Protein AF-A0A967H143-F1 (afdb_monomer)

pLDDT: mean 95.24, std 3.65, range [70.44, 98.44]

Mean predicted aligned error: 2.83 Å

Nearest PDB structures (foldseek):
  4lut-assembly1_B  TM=5.584E-01  e=1.381E+00  Clostridioides difficile 630
  4beq-assembly1_A-2  TM=5.968E-01  e=1.934E+00  Vibrio cholerae
  4lus-assembly1_A  TM=5.276E-01  e=1.808E+00  Clostridioides difficile 630
  4lus-assembly2_D  TM=4.463E-01  e=1.207E+00  Clostridioides difficile 630
  6ix3-assembly1_A  TM=3.107E-01  e=2.898E+00  Aspergillus flavus NRRL3357

Radius of gyration: 14.69 Å; Cα contacts (8 Å, |Δi|>4): 117; chains: 1; bounding box: 36×27×41 Å

Foldseek 3Di:
DDADEEEPVVPVVDDLVRVLVVCVVVPHQAYEQAALVSQVVSVVSNHHHPYHHFDDDPVPARDPVHYPVDPVCVVVVCVRCVVRVVSND

Sequence (89 aa):
MVRQSVSRWCFDAYPLETLCEKAVGIGLAGIDLLHPVEAATVRSFGLACPVTAAPEHESGLGCIERAFNRREHHDTLEEIYRVLIPAAA

Solvent-accessible surface area (backbone atoms only — not comparable to full-atom values): 5342 Å² total; per-residue (Å²): 135,83,78,46,63,46,57,42,74,87,46,67,94,47,58,70,68,64,47,49,57,52,36,54,76,74,63,42,43,26,46,22,50,33,50,58,72,53,41,55,56,41,44,77,74,74,28,41,56,90,43,64,40,68,59,89,48,96,85,64,48,46,40,95,93,38,39,80,93,38,75,95,40,40,69,66,50,48,60,52,44,68,55,47,57,69,59,68,110

Secondary structure (DSSP, 8-state):
----EEEGGGGTTS-HHHHHHHHHHTT--EEESB-HHHHHHHHHTT-B-SSBPPP--TT--SSTTSSTTSGGGHHHHHHHHHHHHHHT-

Structure (mmCIF, N/CA/C/O backbone):
data_AF-A0A967H143-F1
#
_entry.id   AF-A0A967H143-F1
#
loop_
_atom_site.group_PDB
_atom_site.id
_atom_site.type_symbol
_atom_site.label_atom_id
_atom_site.label_alt_id
_atom_site.label_comp_id
_atom_site.label_asym_id
_atom_site.label_entity_id
_atom_site.label_seq_id
_atom_site.pdbx_PDB_ins_code
_atom_site.Cartn_x
_atom_site.Cartn_y
_atom_site.Cartn_z
_atom_site.occupancy
_atom_site.B_iso_or_equiv
_atom_site.auth_seq_id
_atom_site.auth_comp_id
_atom_site.auth_asym_id
_atom_site.auth_atom_id
_atom_site.pdbx_PDB_model_num
ATOM 1 N N . MET A 1 1 ? -22.480 -6.683 8.689 1.00 70.44 1 MET A N 1
ATOM 2 C CA . MET A 1 1 ? -21.486 -5.749 9.262 1.00 70.44 1 MET A CA 1
ATOM 3 C C . MET A 1 1 ? -20.605 -5.253 8.129 1.00 70.44 1 MET A C 1
ATOM 5 O O . MET A 1 1 ? -20.201 -6.077 7.318 1.00 70.44 1 MET A O 1
ATOM 9 N N . VAL A 1 2 ? -20.377 -3.944 8.015 1.00 88.38 2 VAL A N 1
ATOM 10 C CA . VAL A 1 2 ? -19.557 -3.369 6.934 1.00 88.38 2 VAL A CA 1
ATOM 11 C C . VAL A 1 2 ? -18.084 -3.429 7.350 1.00 88.38 2 VAL A C 1
ATOM 13 O O . VAL A 1 2 ? -17.763 -3.073 8.478 1.00 88.38 2 VAL A O 1
ATOM 16 N N . ARG A 1 3 ? -17.195 -3.902 6.467 1.00 93.81 3 ARG A N 1
ATOM 17 C CA . ARG A 1 3 ? -15.737 -3.927 6.686 1.00 93.81 3 ARG A CA 1
ATOM 18 C C . ARG A 1 3 ? -15.100 -2.834 5.833 1.00 93.81 3 ARG A C 1
ATOM 20 O O . ARG A 1 3 ? -14.695 -3.106 4.710 1.00 93.81 3 ARG A O 1
ATOM 27 N N . GLN A 1 4 ? -15.110 -1.598 6.326 1.00 96.06 4 GLN A N 1
ATOM 28 C CA . GLN A 1 4 ? -14.542 -0.466 5.588 1.00 96.06 4 GLN A CA 1
ATOM 29 C C . GLN A 1 4 ? -13.039 -0.334 5.825 1.00 96.06 4 GLN A C 1
ATOM 31 O O . GLN A 1 4 ? -12.554 -0.589 6.928 1.00 96.06 4 GLN A O 1
ATOM 36 N N . SER A 1 5 ? -12.334 0.105 4.792 1.00 97.31 5 SER A N 1
ATOM 37 C CA . SER A 1 5 ? -10.936 0.518 4.826 1.00 97.31 5 SER A CA 1
ATOM 38 C C . SER A 1 5 ? -10.786 1.924 4.242 1.00 97.31 5 SER A C 1
ATOM 40 O O . SER A 1 5 ? -11.717 2.460 3.636 1.00 97.31 5 SER A O 1
ATOM 42 N N . VAL A 1 6 ? -9.623 2.536 4.464 1.00 97.25 6 VAL A N 1
ATOM 43 C CA . VAL A 1 6 ? -9.259 3.848 3.910 1.00 97.25 6 VAL A CA 1
ATOM 44 C C . VAL A 1 6 ? -7.907 3.785 3.209 1.00 97.25 6 VAL A C 1
ATOM 46 O O . VAL A 1 6 ? -7.041 3.010 3.599 1.00 97.25 6 VAL A O 1
ATOM 49 N N . SER A 1 7 ? -7.695 4.623 2.199 1.00 97.00 7 SER A N 1
ATOM 50 C CA . SER A 1 7 ? -6.430 4.675 1.459 1.00 97.00 7 SER A CA 1
ATOM 51 C C . SER A 1 7 ? -5.355 5.476 2.201 1.00 97.00 7 SER A C 1
ATOM 53 O O . SER A 1 7 ? -5.588 6.629 2.568 1.00 97.00 7 SER A O 1
ATOM 55 N N . ARG A 1 8 ? -4.149 4.904 2.347 1.00 96.19 8 ARG A N 1
ATOM 56 C CA . ARG A 1 8 ? -2.978 5.529 2.995 1.00 96.19 8 ARG A CA 1
ATOM 57 C C . ARG A 1 8 ? -2.647 6.917 2.447 1.00 96.19 8 ARG A C 1
ATOM 59 O O . ARG A 1 8 ? -2.359 7.814 3.239 1.00 96.19 8 ARG A O 1
ATOM 66 N N . TRP A 1 9 ? -2.716 7.079 1.122 1.00 93.25 9 TRP A N 1
ATOM 67 C CA . TRP A 1 9 ? -2.498 8.341 0.397 1.00 93.25 9 TRP A CA 1
ATOM 68 C C . TRP A 1 9 ? -3.259 9.499 1.036 1.00 93.25 9 TRP A C 1
ATOM 70 O O . TRP A 1 9 ? -2.712 10.583 1.193 1.00 93.25 9 TRP A O 1
ATOM 80 N N . CYS A 1 10 ? -4.541 9.307 1.378 1.00 96.38 10 CYS A N 1
ATOM 81 C CA . CYS A 1 10 ? -5.427 10.404 1.798 1.00 96.38 10 CYS A CA 1
ATOM 82 C C . CYS A 1 10 ? -5.042 11.002 3.157 1.00 96.38 10 CYS A C 1
ATOM 84 O O . CYS A 1 10 ? -5.612 12.010 3.569 1.00 96.38 10 CYS A O 1
ATOM 86 N N . PHE A 1 11 ? -4.099 10.363 3.846 1.00 96.00 11 PHE A N 1
ATOM 87 C CA . PHE A 1 11 ? -3.664 10.675 5.196 1.00 96.00 11 PHE A CA 1
ATOM 88 C C . PHE A 1 11 ? -2.131 10.691 5.289 1.00 96.00 11 PHE A C 1
ATOM 90 O O . PHE A 1 11 ? -1.582 10.391 6.348 1.00 96.00 11 PHE A O 1
A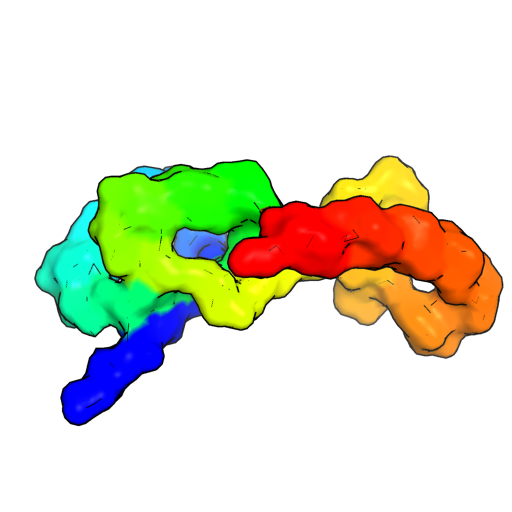TOM 97 N N . ASP A 1 12 ? -1.422 10.989 4.195 1.00 91.00 12 ASP A N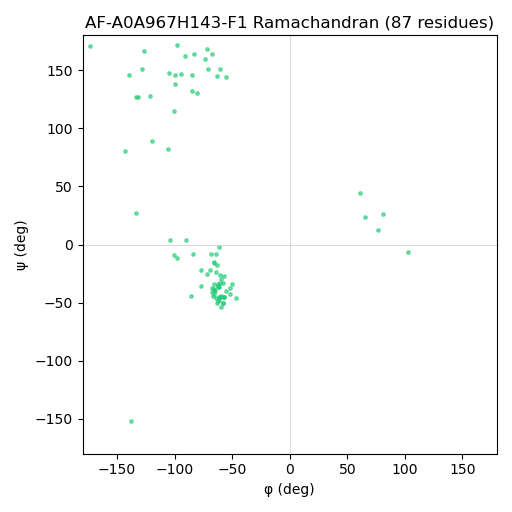 1
ATOM 98 C CA . ASP A 1 12 ? 0.050 11.082 4.125 1.00 91.00 12 ASP A CA 1
ATOM 99 C C . ASP A 1 12 ? 0.662 11.967 5.226 1.00 91.00 12 ASP A C 1
ATOM 101 O O . ASP A 1 12 ? 1.693 11.608 5.792 1.00 91.00 12 ASP A O 1
ATOM 105 N N . ALA A 1 13 ? -0.046 13.025 5.626 1.00 94.12 13 ALA A N 1
ATOM 106 C CA . ALA A 1 13 ? 0.310 13.924 6.722 1.00 94.12 13 ALA A CA 1
ATOM 107 C C . ALA A 1 13 ? 0.363 13.267 8.118 1.00 94.12 13 ALA A C 1
ATOM 109 O O . ALA A 1 13 ? 0.940 13.843 9.042 1.00 94.12 13 ALA A O 1
ATOM 110 N N . TYR A 1 14 ? -0.242 12.091 8.304 1.00 94.38 14 TYR A N 1
ATOM 111 C CA . TYR A 1 14 ? -0.215 11.357 9.569 1.00 94.38 14 TYR A CA 1
ATOM 112 C C . TYR A 1 14 ? 0.830 10.231 9.533 1.00 94.38 14 TYR A C 1
ATOM 114 O O . TYR A 1 14 ? 0.890 9.485 8.548 1.00 94.38 14 TYR A O 1
ATOM 122 N N . PRO A 1 15 ? 1.607 10.035 10.619 1.00 96.81 15 PRO A N 1
ATOM 123 C CA . PRO A 1 15 ? 2.364 8.803 10.819 1.00 96.81 15 PRO A CA 1
ATOM 124 C C . PRO A 1 15 ? 1.441 7.581 10.753 1.00 96.81 15 PRO A C 1
ATOM 126 O O . PRO A 1 15 ? 0.301 7.640 11.224 1.00 96.81 15 PRO A O 1
ATOM 129 N N . LEU A 1 16 ? 1.933 6.465 10.203 1.00 96.69 16 LEU A N 1
ATOM 130 C CA . LEU A 1 16 ? 1.122 5.260 9.992 1.00 96.69 16 LEU A CA 1
ATOM 131 C C . LEU A 1 16 ? 0.497 4.750 11.298 1.00 96.69 16 LEU A C 1
ATOM 133 O O . LEU A 1 16 ? -0.696 4.483 11.333 1.00 96.69 16 LEU A O 1
ATOM 137 N N . GLU A 1 17 ? 1.267 4.689 12.382 1.00 96.62 17 GLU A N 1
ATOM 138 C CA . GLU A 1 17 ? 0.785 4.238 13.696 1.00 96.62 17 GLU A CA 1
ATOM 139 C C . GLU A 1 17 ? -0.359 5.115 14.221 1.00 96.62 17 GLU A C 1
ATOM 141 O O . GLU A 1 17 ? -1.401 4.608 14.629 1.00 96.62 17 GLU A O 1
ATOM 146 N N . THR A 1 18 ? -0.223 6.440 14.112 1.00 97.62 18 THR A N 1
ATOM 147 C CA . THR A 1 18 ? -1.287 7.384 14.482 1.00 97.62 18 THR A CA 1
ATOM 148 C C . THR A 1 18 ? -2.547 7.181 13.637 1.00 97.62 18 THR A C 1
ATOM 150 O O . THR A 1 18 ? -3.664 7.324 14.140 1.00 97.62 18 THR A O 1
ATOM 153 N N . LEU A 1 19 ? -2.396 6.850 12.351 1.00 97.75 19 LEU A N 1
ATOM 154 C CA . LEU A 1 19 ? -3.528 6.515 11.491 1.00 97.75 19 LEU A CA 1
ATOM 155 C C . LEU A 1 19 ? -4.182 5.193 11.919 1.00 97.75 19 LEU A C 1
ATOM 157 O O . LEU A 1 19 ? -5.410 5.134 11.974 1.00 97.75 19 LEU A O 1
ATOM 161 N N . CYS A 1 20 ? -3.398 4.172 12.280 1.00 97.75 20 CYS A N 1
ATOM 162 C CA . CYS A 1 20 ? -3.902 2.899 12.799 1.00 97.75 20 CYS A CA 1
ATOM 163 C C . CYS A 1 20 ? -4.749 3.094 14.059 1.00 97.75 20 CYS A C 1
ATOM 165 O O . CYS A 1 20 ? -5.879 2.614 14.125 1.00 97.75 20 CYS A O 1
ATOM 167 N N . GLU A 1 21 ? -4.233 3.836 15.041 1.00 97.88 21 GLU A N 1
ATOM 168 C CA . GLU A 1 21 ? -4.938 4.124 16.295 1.00 97.88 21 GLU A CA 1
ATOM 169 C C . GLU A 1 21 ? -6.290 4.801 16.039 1.00 97.88 21 GLU A C 1
ATOM 171 O O . GLU A 1 21 ? -7.319 4.402 16.591 1.00 97.88 21 GLU A O 1
ATOM 176 N N . LYS A 1 22 ? -6.309 5.801 15.149 1.00 97.50 22 LYS A N 1
ATOM 177 C CA . LYS A 1 22 ? -7.540 6.501 14.761 1.00 97.50 22 LYS A CA 1
ATOM 178 C C . LYS A 1 22 ? -8.508 5.584 14.020 1.00 97.50 22 LYS A C 1
ATOM 180 O O . LYS A 1 22 ? -9.701 5.620 14.308 1.00 97.50 22 LYS A O 1
ATOM 185 N N . ALA A 1 23 ? -8.005 4.766 13.096 1.00 97.19 23 ALA A N 1
ATOM 186 C CA . ALA A 1 23 ? -8.799 3.824 12.315 1.00 97.19 23 ALA A CA 1
ATOM 187 C C . ALA A 1 23 ? -9.499 2.795 13.216 1.00 97.19 23 ALA A C 1
ATOM 189 O O . ALA A 1 23 ? -10.707 2.588 13.083 1.00 97.19 23 ALA A O 1
ATOM 190 N N . VAL A 1 24 ? -8.777 2.226 14.185 1.00 97.38 24 VAL A N 1
ATOM 191 C CA . VAL A 1 24 ? -9.354 1.339 15.206 1.00 97.38 24 VAL A CA 1
ATOM 192 C C . VAL A 1 24 ? -10.401 2.081 16.040 1.00 97.38 24 VAL A C 1
ATOM 194 O O . VAL A 1 24 ? -11.503 1.569 16.232 1.00 97.38 24 VAL A O 1
ATOM 197 N N . GLY A 1 25 ? -10.104 3.310 16.477 1.00 97.50 25 GLY A N 1
ATOM 198 C CA . GLY A 1 25 ? -11.007 4.116 17.306 1.00 97.50 25 GLY A CA 1
ATOM 199 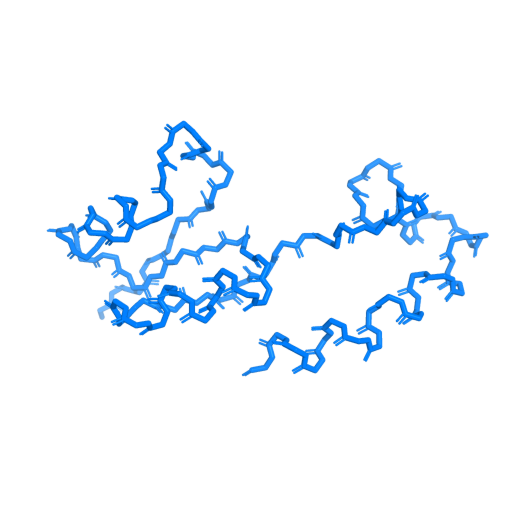C C . GLY A 1 25 ? -12.363 4.437 16.665 1.00 97.50 25 GLY A C 1
ATOM 200 O O . GLY A 1 25 ? -13.343 4.626 17.383 1.00 97.50 25 GLY A O 1
ATOM 201 N N . ILE A 1 26 ? -12.443 4.465 15.331 1.00 96.38 26 ILE A N 1
ATOM 202 C CA . ILE A 1 26 ? -13.692 4.709 14.585 1.00 96.38 26 ILE A CA 1
ATOM 203 C C . ILE A 1 26 ? -14.296 3.435 13.968 1.00 96.38 26 ILE A C 1
ATOM 205 O O . ILE A 1 26 ? -15.304 3.514 13.268 1.00 96.38 26 ILE A O 1
ATOM 209 N N . GLY A 1 27 ? -13.704 2.264 14.225 1.00 96.25 27 GLY A N 1
ATOM 210 C CA . GLY A 1 27 ? -14.233 0.969 13.788 1.00 96.25 27 GLY A CA 1
ATOM 211 C C . GLY A 1 27 ? -13.922 0.587 12.337 1.00 96.25 27 GLY A C 1
ATOM 212 O O . GLY A 1 27 ? -14.673 -0.189 11.741 1.00 96.25 27 GLY A O 1
ATOM 213 N N . LEU A 1 28 ? -12.837 1.105 11.753 1.00 97.19 28 LEU A N 1
ATOM 214 C CA . LEU A 1 28 ? -12.355 0.625 10.456 1.00 97.19 28 LEU A CA 1
ATOM 215 C C . LEU A 1 28 ? -11.752 -0.777 10.574 1.00 97.19 28 LEU A C 1
ATOM 217 O O . LEU A 1 28 ? -11.207 -1.169 11.602 1.00 97.19 28 LEU A O 1
ATOM 221 N N . ALA A 1 29 ? -11.834 -1.524 9.477 1.00 97.38 29 ALA A N 1
ATOM 222 C CA . ALA A 1 29 ? -11.301 -2.874 9.362 1.00 97.38 29 ALA A CA 1
ATOM 223 C C . ALA A 1 29 ? -9.949 -2.928 8.631 1.00 97.38 29 ALA A C 1
ATOM 225 O O . ALA A 1 29 ? -9.336 -3.995 8.587 1.00 97.38 29 ALA A O 1
ATOM 226 N N . GLY A 1 30 ? -9.485 -1.825 8.034 1.00 97.56 30 GLY A N 1
ATOM 227 C CA . GLY A 1 30 ? -8.226 -1.823 7.296 1.00 97.56 30 GLY A CA 1
ATOM 228 C C . GLY A 1 30 ? -7.746 -0.465 6.798 1.00 97.56 30 GLY A C 1
ATOM 229 O O . GLY A 1 30 ? -8.472 0.530 6.838 1.00 97.56 30 GLY A O 1
ATOM 230 N N . ILE A 1 31 ? -6.512 -0.462 6.304 1.00 98.00 31 ILE A N 1
ATOM 231 C CA . ILE A 1 31 ? -5.869 0.645 5.595 1.00 98.00 31 ILE A CA 1
ATOM 232 C C . ILE A 1 31 ? -5.242 0.060 4.324 1.00 98.00 31 ILE A C 1
ATOM 234 O O . ILE A 1 31 ? -4.494 -0.911 4.396 1.00 98.00 31 ILE A O 1
ATOM 238 N N . ASP A 1 32 ? -5.569 0.645 3.176 1.00 97.00 32 ASP A N 1
ATOM 239 C CA . ASP A 1 32 ? -5.107 0.236 1.847 1.00 97.00 32 ASP A CA 1
ATOM 240 C C . ASP A 1 32 ? -3.917 1.076 1.370 1.00 97.00 32 ASP A C 1
ATOM 242 O O . ASP A 1 32 ? -3.606 2.127 1.932 1.00 97.00 32 ASP A O 1
ATOM 246 N N . LEU A 1 33 ? -3.328 0.662 0.249 1.00 96.12 33 LEU A N 1
ATOM 247 C CA . LEU A 1 33 ? -2.201 1.299 -0.433 1.00 96.12 33 LEU A CA 1
ATOM 248 C C . LEU A 1 33 ? -0.950 1.366 0.446 1.00 96.12 33 LEU A C 1
ATOM 250 O O . LEU A 1 33 ? -0.284 2.394 0.513 1.00 96.12 33 LEU A O 1
ATOM 254 N N . LEU A 1 34 ? -0.659 0.257 1.123 1.00 96.25 34 LEU A N 1
ATOM 255 C CA . LEU A 1 34 ? 0.544 0.073 1.930 1.00 96.25 34 LEU A CA 1
ATOM 256 C C . LEU A 1 34 ? 1.538 -0.837 1.211 1.00 96.25 34 LEU A C 1
ATOM 258 O O . LEU A 1 34 ? 1.137 -1.774 0.512 1.00 96.25 34 LEU A O 1
ATOM 262 N N . HIS A 1 35 ? 2.828 -0.600 1.421 1.00 94.69 35 HIS A N 1
ATOM 263 C CA . HIS A 1 35 ? 3.873 -1.544 1.025 1.00 94.69 35 HIS A CA 1
ATOM 264 C C . HIS A 1 35 ? 3.896 -2.766 1.959 1.00 94.69 35 HIS A C 1
ATOM 266 O O . HIS A 1 35 ? 3.414 -2.674 3.091 1.00 94.69 35 HIS A O 1
ATOM 272 N N . PRO A 1 36 ? 4.475 -3.915 1.556 1.00 91.88 36 PRO A N 1
ATOM 273 C CA . PRO A 1 36 ? 4.465 -5.137 2.371 1.00 91.88 36 PRO A CA 1
ATOM 274 C C . PRO A 1 36 ? 4.968 -4.959 3.815 1.00 91.88 36 PRO A C 1
ATOM 276 O O . PRO A 1 36 ? 4.401 -5.524 4.749 1.00 91.88 36 PRO A O 1
ATOM 279 N N . VAL A 1 37 ? 5.994 -4.125 4.019 1.00 91.00 37 VAL A N 1
ATOM 280 C CA . VAL A 1 37 ? 6.530 -3.820 5.358 1.00 91.00 37 VAL A CA 1
ATOM 281 C C . VAL A 1 37 ? 5.514 -3.046 6.201 1.00 91.00 37 VAL A C 1
ATOM 283 O O . VAL A 1 37 ? 5.285 -3.382 7.360 1.00 91.00 37 VAL A O 1
ATOM 286 N N . GLU A 1 38 ? 4.853 -2.046 5.621 1.00 94.94 38 GLU A N 1
ATOM 287 C CA . GLU A 1 38 ? 3.815 -1.273 6.306 1.00 94.94 38 GLU A CA 1
ATOM 288 C C . GLU A 1 38 ? 2.576 -2.127 6.602 1.00 94.94 38 GLU A C 1
ATOM 290 O O . GLU A 1 38 ? 1.987 -2.011 7.677 1.00 94.94 38 GLU A O 1
ATOM 295 N N . ALA A 1 39 ? 2.209 -3.028 5.684 1.00 94.06 39 ALA A N 1
ATOM 296 C CA . ALA A 1 39 ? 1.119 -3.980 5.866 1.00 94.06 39 ALA A CA 1
ATOM 297 C C . ALA A 1 39 ? 1.362 -4.918 7.064 1.00 94.06 39 ALA A C 1
ATOM 299 O O . ALA A 1 39 ? 0.419 -5.293 7.763 1.00 94.06 39 ALA A O 1
ATOM 300 N N . ALA A 1 40 ? 2.618 -5.271 7.357 1.00 91.38 40 ALA A N 1
ATOM 301 C CA . ALA A 1 40 ? 2.955 -6.004 8.575 1.00 91.38 40 ALA A CA 1
ATOM 302 C C . ALA A 1 40 ? 2.693 -5.161 9.840 1.00 91.38 40 ALA A C 1
ATOM 304 O O . ALA A 1 40 ? 2.144 -5.678 10.815 1.00 91.38 40 ALA A O 1
ATOM 305 N N . THR A 1 41 ? 2.998 -3.859 9.805 1.00 92.62 41 THR A N 1
ATOM 306 C CA . THR A 1 41 ? 2.732 -2.928 10.914 1.00 92.62 41 THR A CA 1
ATOM 307 C C . THR A 1 41 ? 1.237 -2.795 11.208 1.00 92.62 41 THR A C 1
ATOM 309 O O . THR A 1 41 ? 0.839 -2.986 12.355 1.00 92.62 41 THR A O 1
ATOM 312 N N . VAL A 1 42 ? 0.372 -2.545 10.214 1.00 95.94 42 VAL A N 1
ATOM 313 C CA . VAL A 1 42 ? -1.091 -2.428 10.454 1.00 95.94 42 VAL A CA 1
ATOM 314 C C . VAL A 1 42 ? -1.718 -3.711 10.997 1.00 95.94 42 VAL A C 1
ATOM 316 O O . VAL A 1 42 ? -2.621 -3.629 11.833 1.00 95.94 42 VAL A O 1
ATOM 319 N N . ARG A 1 43 ? -1.222 -4.892 10.595 1.00 94.50 43 ARG A N 1
ATOM 320 C CA . ARG A 1 43 ? -1.706 -6.183 11.120 1.00 94.50 43 ARG A CA 1
ATOM 321 C C . ARG A 1 43 ? -1.562 -6.264 12.648 1.00 94.50 43 ARG A C 1
ATOM 323 O O . ARG A 1 43 ? -2.439 -6.827 13.301 1.00 94.50 43 ARG A O 1
ATOM 330 N N . SER A 1 44 ? -0.529 -5.646 13.233 1.00 95.19 44 SER A N 1
ATOM 331 C CA . SER A 1 44 ? -0.343 -5.586 14.697 1.00 95.19 44 SER A CA 1
ATOM 332 C C . SER A 1 44 ? -1.439 -4.803 15.439 1.00 95.19 44 SER A C 1
ATOM 334 O O . SER A 1 44 ? -1.707 -5.090 16.603 1.00 95.19 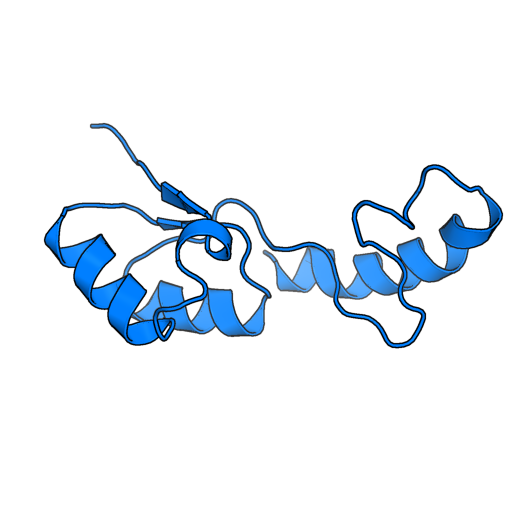44 SER A O 1
ATOM 336 N N . PHE A 1 45 ? -2.136 -3.888 14.756 1.00 97.25 45 PHE A N 1
ATOM 337 C CA . PHE A 1 45 ? -3.280 -3.132 15.286 1.00 97.25 45 PHE A CA 1
ATOM 338 C C . PHE A 1 45 ? -4.628 -3.838 15.043 1.00 97.25 45 PHE A C 1
ATOM 340 O O . PHE A 1 45 ? -5.682 -3.284 15.348 1.00 97.25 45 PHE A O 1
ATOM 347 N N . GLY A 1 46 ? -4.624 -5.048 14.469 1.00 96.56 46 GLY A N 1
ATOM 348 C CA . GLY A 1 46 ? -5.843 -5.772 14.090 1.00 96.56 46 GLY A CA 1
ATOM 349 C C . GLY A 1 46 ? -6.513 -5.249 12.812 1.00 96.56 46 GLY A C 1
ATOM 350 O O . GLY A 1 46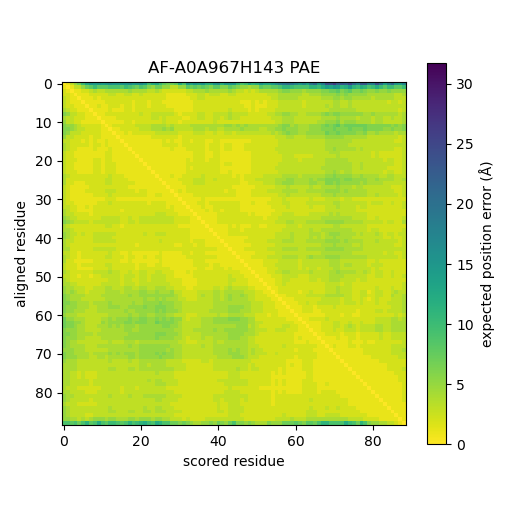 ? -7.648 -5.624 12.519 1.00 96.56 46 GLY A O 1
ATOM 351 N N . LEU A 1 47 ? -5.820 -4.402 12.045 1.00 97.50 47 LEU A N 1
ATOM 352 C CA . LEU A 1 47 ? -6.279 -3.866 10.765 1.00 97.50 47 LEU A CA 1
ATOM 353 C C . LEU A 1 47 ? -5.758 -4.722 9.601 1.00 97.50 47 LEU A C 1
ATOM 355 O O . LEU A 1 47 ? -4.651 -5.257 9.643 1.00 97.50 47 LEU A O 1
ATOM 359 N N . ALA A 1 48 ? -6.550 -4.839 8.538 1.00 96.69 48 ALA A N 1
ATOM 360 C CA . ALA A 1 48 ? -6.138 -5.487 7.295 1.00 96.69 48 ALA A CA 1
ATOM 361 C C . ALA A 1 48 ? -5.523 -4.489 6.296 1.00 96.69 48 ALA A C 1
ATOM 363 O O . ALA A 1 48 ? -5.777 -3.288 6.371 1.00 96.69 48 ALA A O 1
ATOM 364 N N . CYS A 1 49 ? -4.799 -5.014 5.306 1.00 96.69 49 CYS A N 1
ATOM 365 C CA . CYS A 1 49 ? -4.441 -4.307 4.074 1.00 96.69 49 CYS A CA 1
ATOM 366 C C . CYS A 1 49 ? -5.035 -5.077 2.880 1.00 96.69 49 CYS A C 1
ATOM 368 O O . CYS A 1 49 ? -4.413 -6.026 2.403 1.00 96.69 49 CYS A O 1
ATOM 370 N N . PRO A 1 50 ? -6.281 -4.774 2.472 1.00 94.44 50 PRO A N 1
ATOM 371 C CA . PRO A 1 50 ? -6.921 -5.418 1.322 1.00 94.44 50 PRO A CA 1
ATOM 372 C C . PRO A 1 50 ? -6.206 -5.185 -0.016 1.00 94.44 50 PRO A C 1
ATOM 374 O O . PRO A 1 50 ? -6.205 -6.078 -0.862 1.00 94.44 50 PRO A O 1
ATOM 377 N N . VAL A 1 51 ? -5.628 -3.996 -0.219 1.00 94.94 51 VAL A N 1
ATOM 378 C CA . VAL A 1 51 ? -4.927 -3.614 -1.456 1.00 94.94 51 VAL A CA 1
ATOM 379 C C . VAL A 1 51 ? -3.586 -2.963 -1.121 1.00 94.94 51 VAL A C 1
ATOM 381 O O . VAL A 1 51 ? -3.550 -1.994 -0.369 1.00 94.94 51 VAL A O 1
ATOM 384 N N . THR A 1 52 ? -2.485 -3.447 -1.699 1.00 94.88 52 THR A N 1
ATOM 385 C CA . THR A 1 52 ? -1.142 -2.866 -1.514 1.00 94.88 52 THR A CA 1
ATOM 386 C C . THR A 1 52 ? -0.879 -1.673 -2.435 1.00 94.88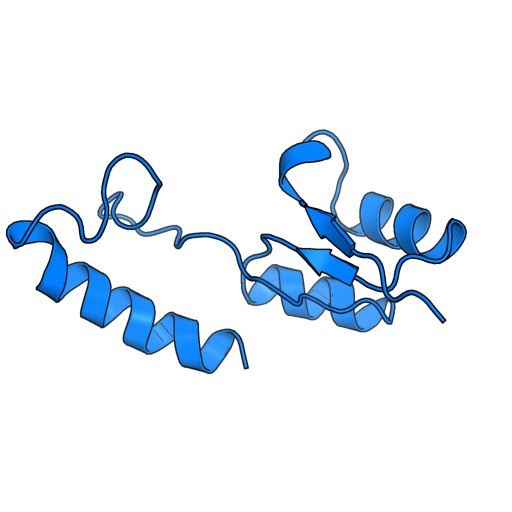 52 THR A C 1
ATOM 388 O O . THR A 1 52 ? -1.581 -1.459 -3.424 1.00 94.88 52 THR A O 1
ATOM 391 N N . ALA A 1 53 ? 0.152 -0.891 -2.117 1.00 94.94 53 ALA A N 1
ATOM 392 C CA . ALA A 1 53 ? 0.620 0.209 -2.955 1.00 94.94 53 ALA A CA 1
ATOM 393 C C . ALA A 1 53 ? 1.228 -0.277 -4.286 1.00 94.94 53 ALA A C 1
ATOM 395 O O . ALA A 1 53 ? 1.594 -1.445 -4.447 1.00 94.94 53 ALA A O 1
ATOM 396 N N . ALA A 1 54 ? 1.362 0.655 -5.234 1.00 94.12 54 ALA A N 1
ATOM 397 C CA . ALA A 1 54 ? 2.248 0.491 -6.383 1.00 94.12 54 ALA A CA 1
ATOM 398 C C . ALA A 1 54 ? 3.707 0.323 -5.912 1.00 94.12 54 ALA A C 1
ATOM 400 O O . ALA A 1 54 ? 4.057 0.864 -4.865 1.00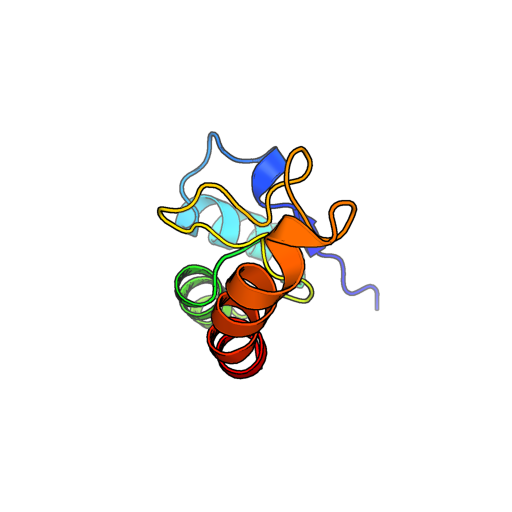 94.12 54 ALA A O 1
ATOM 401 N N . PRO A 1 55 ? 4.562 -0.397 -6.657 1.00 94.50 55 PRO A N 1
ATOM 402 C CA . PRO A 1 55 ? 5.946 -0.621 -6.257 1.00 94.50 55 PRO A CA 1
ATOM 403 C C . PRO A 1 55 ? 6.748 0.681 -6.175 1.00 94.50 55 PRO A C 1
ATOM 405 O O . PRO A 1 55 ? 6.619 1.565 -7.022 1.00 94.50 55 PRO A O 1
ATOM 408 N N . GLU A 1 56 ? 7.664 0.733 -5.213 1.00 92.06 56 GLU A N 1
ATOM 409 C CA . GLU A 1 56 ? 8.795 1.657 -5.227 1.00 92.06 56 GLU A CA 1
ATOM 410 C C . GLU A 1 56 ? 10.036 0.887 -5.687 1.00 92.06 56 GLU A C 1
ATOM 412 O O . GLU A 1 56 ? 10.479 -0.055 -5.032 1.00 92.06 56 GLU A O 1
ATOM 417 N N . HIS A 1 57 ? 10.574 1.254 -6.850 1.00 93.81 57 HIS A N 1
ATOM 418 C CA . HIS A 1 57 ? 11.739 0.603 -7.446 1.00 93.81 57 HIS A CA 1
ATOM 419 C C . HIS A 1 57 ? 12.671 1.649 -8.057 1.00 93.81 57 HIS A C 1
ATOM 421 O O . HIS A 1 57 ? 12.204 2.636 -8.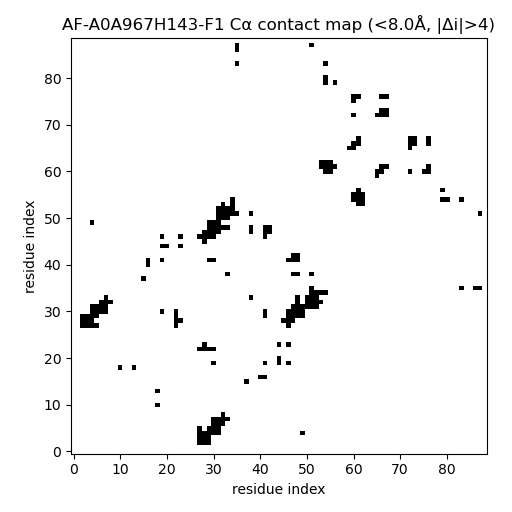627 1.00 93.81 57 HIS A O 1
ATOM 427 N N . GLU A 1 58 ? 13.984 1.412 -8.017 1.00 94.69 58 GLU A N 1
ATOM 428 C CA . GLU A 1 58 ? 15.006 2.345 -8.524 1.00 94.69 58 GLU A CA 1
ATOM 429 C C . GLU A 1 58 ? 14.823 2.718 -10.006 1.00 94.69 58 GLU A C 1
ATOM 431 O O . GLU A 1 58 ? 15.155 3.824 -10.423 1.00 94.69 58 GLU A O 1
ATOM 436 N N . SER A 1 59 ? 14.208 1.832 -10.794 1.00 95.25 59 SER A N 1
ATOM 437 C CA . SER A 1 59 ? 13.855 2.091 -12.199 1.00 95.25 59 SER A CA 1
ATOM 438 C C . SER A 1 59 ? 12.789 3.184 -12.400 1.00 95.25 59 SER A C 1
ATOM 440 O O . SER A 1 59 ? 12.566 3.627 -13.528 1.00 95.25 59 SER A O 1
ATOM 442 N N . GLY A 1 60 ? 12.060 3.558 -11.341 1.00 95.50 60 GLY A N 1
ATOM 443 C CA . GLY A 1 60 ? 10.886 4.431 -11.418 1.00 95.50 60 GLY A CA 1
ATOM 444 C C . GLY A 1 60 ? 9.706 3.827 -12.193 1.00 95.50 60 GLY A C 1
ATOM 445 O O . GLY A 1 60 ? 8.900 4.572 -12.750 1.00 95.50 60 GLY A O 1
ATOM 446 N N . LEU A 1 61 ? 9.632 2.495 -12.301 1.00 96.88 61 LEU A N 1
ATOM 447 C CA . LEU A 1 61 ? 8.547 1.769 -12.960 1.00 96.88 61 LEU A CA 1
ATOM 448 C C . LEU A 1 61 ? 7.537 1.226 -11.943 1.00 96.88 61 LEU A C 1
ATOM 450 O O . LEU A 1 61 ? 7.899 0.799 -10.85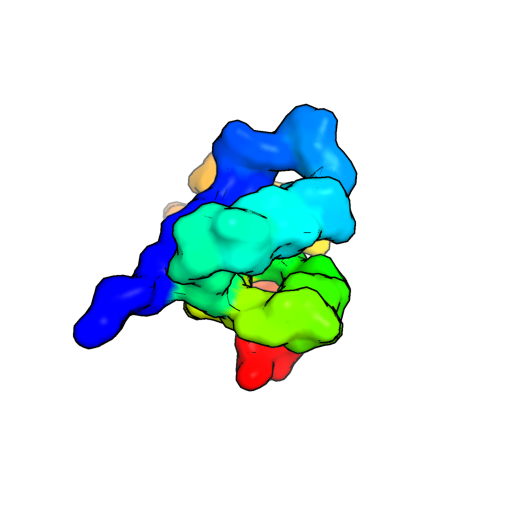1 1.00 96.88 61 LEU A O 1
ATOM 454 N N . GLY A 1 62 ? 6.273 1.210 -12.361 1.00 94.12 62 GLY A N 1
ATOM 455 C CA . GLY A 1 62 ? 5.114 0.685 -11.645 1.00 94.12 62 GLY A CA 1
ATOM 456 C C . GLY A 1 62 ? 4.228 1.757 -11.007 1.00 94.12 62 GLY A C 1
ATOM 457 O O . GLY A 1 62 ? 3.127 1.434 -10.566 1.00 94.12 62 GLY A O 1
ATOM 458 N N . CYS A 1 63 ? 4.642 3.029 -11.037 1.00 92.25 63 CYS A N 1
ATOM 459 C CA . CYS A 1 63 ? 3.765 4.160 -10.739 1.00 92.25 63 CYS A CA 1
ATOM 460 C C . CYS A 1 63 ? 2.737 4.398 -11.860 1.00 92.25 63 CYS A C 1
ATOM 462 O O . CYS A 1 63 ? 2.851 3.862 -12.967 1.00 92.25 63 CYS A O 1
ATOM 464 N N . ILE A 1 64 ? 1.736 5.238 -11.580 1.00 91.56 64 ILE A N 1
ATOM 465 C CA . ILE A 1 64 ? 0.612 5.526 -12.487 1.00 91.56 64 ILE A CA 1
ATOM 466 C C . ILE A 1 64 ? 1.104 6.003 -13.862 1.00 91.56 64 ILE A C 1
ATOM 468 O O . ILE A 1 64 ? 0.572 5.596 -14.896 1.00 91.56 64 ILE A O 1
ATOM 472 N N . GLU A 1 65 ? 2.141 6.837 -13.889 1.00 93.94 65 GLU A N 1
ATOM 473 C CA . GLU A 1 65 ? 2.680 7.451 -15.099 1.00 93.94 65 GLU A CA 1
ATOM 474 C C . GLU A 1 65 ? 3.543 6.488 -15.931 1.00 93.94 65 GLU A C 1
ATOM 476 O O . GLU A 1 65 ? 3.736 6.717 -17.129 1.00 93.94 65 GLU A O 1
ATOM 481 N N . ARG A 1 66 ? 4.090 5.425 -15.321 1.00 95.88 66 ARG A N 1
ATOM 482 C CA . ARG A 1 66 ? 5.104 4.546 -15.931 1.00 95.88 66 ARG A CA 1
ATOM 483 C C . ARG A 1 66 ? 4.909 3.081 -15.527 1.00 95.88 66 ARG A C 1
ATOM 485 O O . ARG A 1 66 ? 5.625 2.567 -14.677 1.00 95.88 66 ARG A O 1
ATOM 492 N N . ALA A 1 67 ? 3.976 2.383 -16.173 1.00 96.38 67 ALA A N 1
ATOM 493 C CA . ALA A 1 67 ? 3.660 0.977 -15.877 1.00 96.38 67 ALA A CA 1
ATOM 494 C C . ALA A 1 67 ? 3.452 0.129 -17.155 1.00 96.38 67 ALA A C 1
ATOM 496 O O . ALA A 1 67 ? 3.996 0.434 -18.216 1.00 96.38 67 ALA A O 1
ATOM 497 N N . PHE A 1 68 ? 2.635 -0.928 -17.077 1.00 97.06 68 PHE A N 1
ATOM 498 C CA . PHE A 1 68 ? 2.407 -1.923 -18.139 1.00 97.06 68 PHE A CA 1
ATOM 499 C C . PHE A 1 68 ? 1.811 -1.385 -19.457 1.00 97.06 68 PHE A C 1
ATOM 501 O O . PHE A 1 68 ? 1.672 -2.138 -20.420 1.00 97.06 68 PHE A O 1
ATOM 508 N N . ASN A 1 69 ? 1.499 -0.090 -19.557 1.00 96.88 69 ASN A N 1
ATOM 509 C CA . ASN A 1 69 ? 1.029 0.545 -20.795 1.00 96.88 69 ASN A CA 1
ATOM 510 C C . ASN A 1 69 ? 2.095 0.574 -21.913 1.00 96.88 69 ASN A C 1
ATOM 512 O O . ASN A 1 69 ? 1.771 0.833 -23.073 1.00 96.88 69 ASN A O 1
ATOM 516 N N . ARG A 1 70 ? 3.367 0.325 -21.578 1.00 97.50 70 ARG A N 1
ATOM 517 C CA . ARG A 1 70 ? 4.516 0.306 -22.493 1.00 97.50 70 ARG A CA 1
ATOM 518 C C . ARG A 1 70 ? 5.201 -1.058 -22.443 1.00 97.50 70 ARG A C 1
ATOM 520 O O . ARG A 1 70 ? 5.539 -1.528 -21.360 1.00 97.50 70 ARG A O 1
ATOM 527 N N . ARG A 1 71 ? 5.404 -1.692 -23.603 1.00 97.94 71 ARG A N 1
ATOM 528 C CA . ARG A 1 71 ? 5.968 -3.056 -23.686 1.00 97.94 71 ARG A CA 1
ATOM 529 C C . ARG A 1 71 ? 7.413 -3.105 -23.210 1.00 97.94 71 ARG A C 1
ATOM 531 O O . ARG A 1 71 ? 7.810 -4.065 -22.571 1.00 97.94 71 ARG A O 1
ATOM 538 N N . GLU A 1 72 ? 8.165 -2.040 -23.450 1.00 97.81 72 GLU A N 1
ATOM 539 C CA . GLU A 1 72 ? 9.540 -1.885 -22.983 1.00 97.81 72 GLU A CA 1
ATOM 540 C C . GLU A 1 72 ? 9.675 -1.829 -21.448 1.00 97.81 72 GLU A C 1
ATOM 542 O O . GLU A 1 72 ? 10.789 -1.830 -20.941 1.00 97.81 72 GLU A O 1
ATOM 547 N N . HIS A 1 73 ? 8.571 -1.758 -20.692 1.00 98.19 73 HIS A N 1
ATOM 548 C CA . HIS A 1 73 ? 8.582 -1.830 -19.224 1.00 98.19 73 HIS A CA 1
ATOM 549 C C . HIS A 1 73 ? 8.260 -3.233 -18.696 1.00 98.19 73 HIS A C 1
ATOM 551 O O . HIS A 1 73 ? 8.408 -3.471 -17.502 1.00 98.19 73 HIS A O 1
ATOM 557 N N . HIS A 1 74 ? 7.778 -4.147 -19.548 1.00 98.12 74 HIS A N 1
ATOM 558 C CA . HIS A 1 74 ? 7.167 -5.404 -19.104 1.00 98.12 74 HIS A CA 1
ATOM 559 C C . HIS A 1 74 ? 8.147 -6.312 -18.369 1.00 98.12 74 HIS A C 1
ATOM 561 O O . HIS A 1 74 ? 7.793 -6.769 -17.290 1.00 98.12 74 HIS A O 1
ATOM 567 N N . ASP A 1 75 ? 9.361 -6.508 -18.887 1.00 98.44 75 ASP A N 1
ATOM 568 C CA . ASP A 1 75 ? 10.347 -7.411 -18.274 1.00 98.44 75 ASP A CA 1
ATOM 569 C C . ASP A 1 75 ? 10.742 -6.944 -16.863 1.00 98.44 75 ASP A C 1
ATOM 571 O O . ASP A 1 75 ? 10.643 -7.701 -15.902 1.00 98.44 75 ASP A O 1
ATOM 575 N N . THR A 1 76 ? 11.075 -5.659 -16.697 1.00 98.06 76 THR A N 1
ATOM 576 C CA . THR A 1 76 ? 11.412 -5.099 -15.378 1.00 98.06 76 THR A CA 1
ATOM 577 C C . THR A 1 76 ? 10.221 -5.121 -14.418 1.00 98.06 76 THR A C 1
ATOM 579 O O . THR A 1 76 ? 10.379 -5.413 -13.236 1.00 98.06 76 THR A O 1
ATOM 582 N N . LEU A 1 77 ? 9.009 -4.820 -14.897 1.00 98.25 77 LEU A N 1
ATOM 583 C CA . LEU A 1 77 ? 7.810 -4.893 -14.059 1.00 98.25 77 LEU A CA 1
ATOM 584 C C . LEU A 1 77 ? 7.511 -6.332 -13.626 1.00 98.25 77 LEU A C 1
ATOM 586 O O . LEU A 1 77 ? 7.109 -6.546 -12.487 1.00 98.25 77 LEU A O 1
ATOM 590 N N . GLU A 1 78 ? 7.715 -7.314 -14.502 1.00 97.94 78 GLU A N 1
ATOM 591 C CA . GLU A 1 78 ? 7.578 -8.734 -14.177 1.00 97.94 78 GLU A CA 1
ATOM 592 C C . GLU A 1 78 ? 8.505 -9.115 -13.019 1.00 97.94 78 GLU A C 1
ATOM 594 O O . GLU A 1 78 ? 8.032 -9.645 -12.015 1.00 97.94 78 GLU A O 1
ATOM 599 N N . GLU A 1 79 ? 9.789 -8.756 -13.105 1.00 97.94 79 GLU A N 1
ATOM 600 C CA . GLU A 1 79 ? 10.778 -9.000 -12.049 1.00 97.94 79 GLU A CA 1
ATOM 601 C C . GLU A 1 79 ? 10.370 -8.359 -10.713 1.00 97.94 79 GLU A C 1
ATOM 603 O O . GLU A 1 79 ? 10.405 -9.017 -9.669 1.00 97.94 79 GLU A O 1
ATOM 608 N N . ILE A 1 80 ? 9.909 -7.102 -10.744 1.00 97.38 80 ILE A N 1
ATOM 609 C CA . ILE A 1 80 ? 9.414 -6.381 -9.561 1.00 97.38 80 ILE A CA 1
ATOM 610 C C . ILE A 1 80 ? 8.223 -7.121 -8.934 1.00 97.38 80 ILE A C 1
ATOM 612 O O . ILE A 1 80 ? 8.217 -7.430 -7.737 1.00 97.38 80 ILE A O 1
ATOM 616 N N . TYR A 1 81 ? 7.193 -7.426 -9.727 1.00 96.81 81 TYR A N 1
ATOM 617 C CA . TYR A 1 81 ? 5.965 -8.035 -9.215 1.00 96.81 81 TYR A CA 1
ATOM 618 C C . TYR A 1 81 ? 6.147 -9.502 -8.814 1.00 96.81 81 TYR A C 1
ATOM 620 O O . TYR A 1 81 ? 5.445 -9.966 -7.913 1.00 96.81 81 TYR A O 1
ATOM 628 N N . ARG A 1 82 ? 7.121 -10.219 -9.387 1.00 97.44 82 ARG A N 1
ATOM 629 C CA . ARG A 1 82 ? 7.505 -11.571 -8.956 1.00 97.44 82 ARG A CA 1
ATOM 630 C C . ARG A 1 82 ? 7.959 -11.608 -7.494 1.00 97.44 82 ARG A C 1
ATOM 632 O O . ARG A 1 82 ? 7.752 -12.621 -6.830 1.00 97.44 82 ARG A O 1
ATOM 639 N N . VAL A 1 83 ? 8.523 -10.512 -6.984 1.00 95.56 83 VAL A N 1
ATOM 640 C CA . VAL A 1 83 ? 8.885 -10.348 -5.566 1.00 95.56 83 VAL A CA 1
ATOM 641 C C . VAL A 1 83 ? 7.701 -9.843 -4.739 1.00 95.56 83 VAL A C 1
ATOM 643 O O . VAL A 1 83 ? 7.436 -10.359 -3.652 1.00 95.56 83 VAL A O 1
ATOM 646 N N . LEU A 1 84 ? 6.972 -8.845 -5.244 1.00 95.00 84 LEU A N 1
ATOM 647 C CA . LEU A 1 84 ? 5.948 -8.156 -4.454 1.00 95.00 84 LEU A CA 1
ATOM 648 C C . LEU A 1 84 ? 4.642 -8.931 -4.296 1.00 95.00 84 LEU A C 1
ATOM 650 O O . LEU A 1 84 ? 4.037 -8.857 -3.230 1.00 95.00 84 LEU A O 1
ATOM 654 N N . ILE A 1 85 ? 4.205 -9.685 -5.309 1.00 94.62 85 ILE A N 1
ATOM 655 C CA . ILE A 1 85 ? 2.951 -10.449 -5.225 1.00 94.62 85 ILE A CA 1
ATOM 656 C C . ILE A 1 85 ? 3.015 -11.487 -4.089 1.00 94.62 85 ILE A C 1
ATOM 658 O O . ILE A 1 85 ? 2.097 -11.500 -3.270 1.00 94.62 85 ILE A O 1
ATOM 662 N N . PRO A 1 86 ? 4.078 -12.308 -3.953 1.00 94.69 86 PRO A N 1
ATOM 663 C CA . PRO A 1 86 ? 4.217 -13.193 -2.797 1.00 94.69 86 PRO A CA 1
ATOM 664 C C . PRO A 1 86 ? 4.319 -12.448 -1.462 1.00 94.69 86 PRO A C 1
ATOM 666 O O . PRO A 1 86 ? 3.783 -12.920 -0.465 1.00 94.69 86 PRO A O 1
ATOM 669 N N . ALA A 1 87 ? 4.990 -11.291 -1.429 1.00 92.81 87 ALA A N 1
ATOM 670 C CA . ALA A 1 87 ? 5.140 -10.493 -0.210 1.00 92.81 87 ALA A CA 1
ATOM 671 C C . ALA A 1 87 ? 3.823 -9.847 0.262 1.00 92.81 87 ALA A C 1
ATOM 673 O O . ALA A 1 87 ? 3.701 -9.500 1.435 1.00 92.81 87 ALA A O 1
ATOM 674 N N . ALA A 1 88 ? 2.850 -9.680 -0.637 1.00 89.88 88 ALA A N 1
ATOM 675 C CA . ALA A 1 88 ? 1.530 -9.129 -0.342 1.00 89.88 88 ALA A CA 1
ATOM 676 C C . ALA A 1 88 ? 0.519 -10.165 0.195 1.00 89.88 88 ALA A C 1
ATOM 678 O O . ALA A 1 88 ? -0.576 -9.771 0.605 1.00 89.88 88 ALA A O 1
ATOM 679 N N . ALA A 1 89 ? 0.856 -11.461 0.179 1.00 82.56 89 ALA A N 1
ATOM 680 C CA . ALA A 1 89 ? -0.013 -12.543 0.656 1.00 82.56 89 ALA A CA 1
ATOM 681 C C . ALA A 1 89 ? -0.220 -12.538 2.191 1.00 82.56 89 ALA A C 1
ATOM 683 O O . ALA A 1 89 ? -1.269 -13.058 2.627 1.00 82.56 89 ALA A O 1
#